Protein AF-A0AA37CY99-F1 (afdb_monomer_lite)

Organism: Aeromonas caviae (NCBI:txid648)

pLDDT: mean 94.55, std 4.0, range [73.75, 98.0]

Radius of gyration: 11.69 Å; chains: 1; bounding box: 27×19×31 Å

Sequence (54 aa):
MEQVTIGIDRGSLPPHSDEQFEEWVRFCVGHQASIECDNPLSDMDMSALVLNIG

Structure (mmCIF, N/CA/C/O backbone):
data_AF-A0AA37CY99-F1
#
_entry.id   AF-A0AA37CY99-F1
#
loop_
_atom_site.group_PDB
_atom_site.id
_atom_site.type_symbol
_atom_site.label_atom_id
_atom_site.label_alt_id
_atom_site.label_comp_id
_atom_site.label_asym_id
_atom_site.label_entity_id
_atom_site.label_seq_id
_atom_site.pdbx_PDB_ins_code
_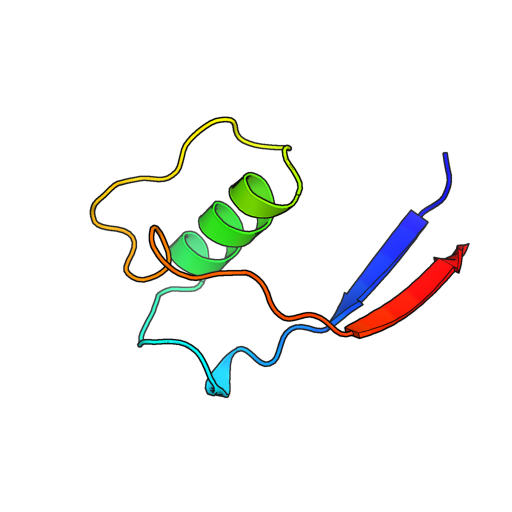atom_site.Cartn_x
_atom_site.Cartn_y
_atom_site.Cartn_z
_atom_site.occupancy
_atom_site.B_iso_or_equiv
_atom_site.auth_seq_id
_atom_site.auth_comp_id
_atom_site.auth_asym_id
_atom_site.auth_atom_id
_atom_site.pdbx_PDB_model_num
ATOM 1 N N . MET A 1 1 ? -17.651 14.069 10.737 1.00 73.75 1 MET A N 1
ATOM 2 C CA . MET A 1 1 ? -16.789 13.217 9.898 1.00 73.75 1 MET A CA 1
ATOM 3 C C . MET A 1 1 ? -15.864 12.518 10.858 1.00 73.75 1 MET A C 1
ATOM 5 O O . MET A 1 1 ? -15.228 13.226 11.627 1.00 73.75 1 MET A O 1
ATOM 9 N N . GLU A 1 2 ? -15.887 11.191 10.881 1.00 84.25 2 GLU A N 1
ATOM 10 C CA . GL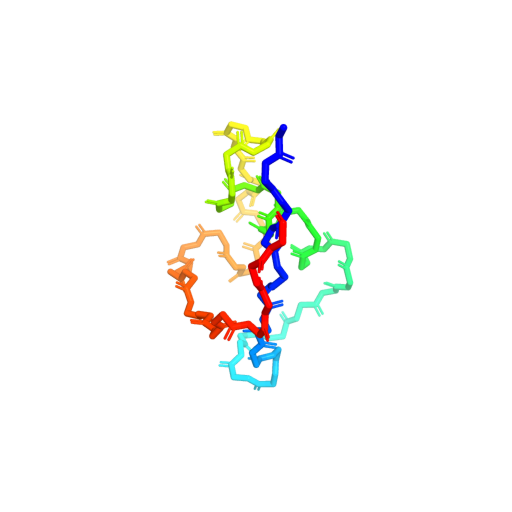U A 1 2 ? -14.942 10.406 11.681 1.00 84.25 2 GLU A CA 1
ATOM 11 C C . GLU A 1 2 ? -13.600 10.356 10.944 1.00 84.25 2 GLU A C 1
ATOM 13 O O . GLU A 1 2 ? -13.569 10.255 9.712 1.00 84.25 2 GLU A O 1
ATOM 18 N N . GLN A 1 3 ? -12.501 10.479 11.681 1.00 89.62 3 GLN A N 1
ATOM 19 C CA . GLN A 1 3 ? -11.147 10.367 11.155 1.00 89.62 3 GLN A CA 1
ATOM 20 C C . GLN A 1 3 ? -10.585 8.995 11.521 1.00 89.62 3 GLN A C 1
ATOM 22 O O . GLN A 1 3 ? -10.493 8.635 12.693 1.00 89.62 3 GLN A O 1
ATOM 27 N N . VAL A 1 4 ? -10.161 8.242 10.508 1.00 92.19 4 VAL A N 1
ATOM 28 C CA . VAL A 1 4 ? -9.494 6.951 10.696 1.00 92.19 4 VAL A CA 1
ATOM 29 C C . VAL A 1 4 ? -8.028 7.093 10.310 1.00 92.19 4 VAL A C 1
ATOM 31 O O . VAL A 1 4 ? -7.711 7.560 9.217 1.00 92.19 4 VAL A O 1
ATOM 34 N N . THR A 1 5 ? -7.136 6.664 11.200 1.00 94.81 5 THR A N 1
ATOM 35 C CA . THR A 1 5 ? -5.701 6.552 10.915 1.00 94.81 5 THR A CA 1
ATOM 36 C C . THR A 1 5 ? -5.363 5.086 10.692 1.00 94.81 5 THR A C 1
ATOM 38 O O . THR A 1 5 ? -5.578 4.264 11.586 1.00 94.81 5 THR A O 1
ATOM 41 N N . ILE A 1 6 ? -4.805 4.762 9.526 1.00 95.19 6 ILE A N 1
ATOM 42 C CA . ILE A 1 6 ? -4.331 3.415 9.189 1.00 95.19 6 ILE A CA 1
ATOM 43 C C . ILE A 1 6 ? -2.804 3.379 9.087 1.00 95.19 6 ILE A C 1
ATOM 45 O O . ILE A 1 6 ? -2.173 4.360 8.698 1.00 95.19 6 ILE A O 1
ATOM 49 N N . GLY A 1 7 ? -2.215 2.243 9.443 1.00 96.31 7 GLY A N 1
ATOM 50 C CA . GLY A 1 7 ? -0.805 1.932 9.238 1.00 96.31 7 GLY A CA 1
ATOM 51 C C . GLY A 1 7 ? -0.649 0.879 8.149 1.00 96.31 7 GLY A C 1
ATOM 52 O O . GLY A 1 7 ? -1.365 -0.122 8.155 1.00 96.31 7 GLY A O 1
ATOM 53 N N . ILE A 1 8 ? 0.294 1.099 7.236 1.00 96.69 8 ILE A N 1
ATOM 54 C CA . ILE A 1 8 ? 0.616 0.189 6.132 1.00 96.69 8 ILE A CA 1
ATOM 55 C C . ILE A 1 8 ? 2.096 -0.177 6.246 1.00 96.69 8 ILE A C 1
ATOM 57 O O . ILE A 1 8 ? 2.942 0.710 6.389 1.00 96.69 8 ILE A O 1
ATOM 61 N N . ASP A 1 9 ? 2.419 -1.471 6.175 1.00 95.19 9 ASP A N 1
ATOM 62 C CA . ASP A 1 9 ? 3.811 -1.923 6.127 1.00 95.19 9 ASP A CA 1
ATOM 63 C C . ASP A 1 9 ? 4.380 -1.746 4.719 1.00 95.19 9 ASP A C 1
ATOM 65 O O . ASP A 1 9 ? 4.312 -2.630 3.861 1.00 95.19 9 ASP A O 1
ATOM 69 N N . ARG A 1 10 ? 4.978 -0.576 4.502 1.00 94.06 10 ARG A N 1
ATOM 70 C CA . ARG A 1 10 ? 5.607 -0.202 3.237 1.00 94.06 10 ARG A CA 1
ATOM 71 C C . ARG A 1 10 ? 6.743 -1.145 2.823 1.00 94.06 10 ARG A C 1
ATOM 73 O O . ARG A 1 10 ? 6.997 -1.286 1.631 1.00 94.06 10 ARG A O 1
ATOM 80 N N . GLY A 1 11 ? 7.417 -1.793 3.775 1.00 94.00 11 GLY A N 1
ATOM 81 C CA . GLY A 1 11 ? 8.535 -2.696 3.491 1.00 94.00 11 GLY A CA 1
ATOM 82 C C . GLY A 1 11 ? 8.112 -4.025 2.861 1.00 94.00 11 GLY A C 1
ATOM 83 O O . GLY A 1 11 ? 8.940 -4.695 2.250 1.00 94.00 11 GLY A O 1
ATOM 84 N N . SER A 1 12 ? 6.834 -4.392 2.988 1.00 94.00 12 SER A N 1
ATOM 85 C CA . SER A 1 12 ? 6.265 -5.611 2.397 1.00 94.00 12 SER A CA 1
ATOM 86 C C . SER A 1 12 ? 5.874 -5.467 0.919 1.00 94.00 12 SER A C 1
ATOM 88 O O . SER A 1 12 ? 5.570 -6.463 0.262 1.00 94.00 12 SER A O 1
ATOM 90 N N . LEU A 1 13 ? 5.883 -4.239 0.392 1.00 96.06 13 LEU A N 1
ATOM 91 C CA . LEU A 1 13 ? 5.440 -3.917 -0.963 1.00 96.06 13 LEU A CA 1
ATOM 92 C C . LEU A 1 13 ? 6.601 -3.969 -1.978 1.00 96.06 13 LEU A C 1
ATOM 94 O O . LEU A 1 13 ? 7.762 -3.787 -1.597 1.00 96.06 13 LEU A O 1
ATOM 98 N N . PRO A 1 14 ? 6.312 -4.169 -3.281 1.00 96.69 14 PRO A N 1
ATOM 99 C CA . PRO A 1 14 ? 7.305 -4.026 -4.350 1.00 96.69 14 PRO A CA 1
ATOM 100 C C . PRO A 1 14 ? 8.034 -2.673 -4.290 1.00 96.69 14 PRO A C 1
ATOM 102 O O . PRO A 1 14 ? 7.441 -1.711 -3.814 1.00 96.69 14 PRO A O 1
ATOM 105 N N . PRO A 1 15 ? 9.279 -2.540 -4.786 1.00 97.50 15 PRO A N 1
ATOM 106 C CA . PRO A 1 15 ? 9.989 -1.258 -4.797 1.00 97.50 15 PRO A CA 1
ATOM 107 C C . PRO A 1 15 ? 9.196 -0.152 -5.508 1.00 97.50 15 PRO A C 1
ATOM 109 O O . PRO A 1 15 ? 8.765 -0.339 -6.642 1.00 97.50 15 PRO A O 1
ATOM 112 N N . HIS A 1 16 ? 9.029 0.996 -4.850 1.00 97.12 16 HIS A N 1
ATOM 113 C CA . HIS A 1 16 ? 8.210 2.113 -5.329 1.00 97.12 16 HIS A CA 1
ATOM 114 C C . HIS A 1 16 ? 8.720 3.454 -4.780 1.00 97.12 16 HIS A C 1
ATOM 116 O O . HIS A 1 16 ? 9.376 3.501 -3.733 1.00 97.12 16 HIS A O 1
ATOM 122 N N . SER A 1 17 ? 8.398 4.553 -5.463 1.00 97.69 17 SER A N 1
ATOM 123 C CA . SER A 1 17 ? 8.667 5.912 -4.977 1.00 97.69 17 SER A CA 1
ATOM 124 C C . SER A 1 17 ? 7.622 6.383 -3.958 1.00 97.69 17 SER A C 1
ATOM 126 O O . SER A 1 17 ? 6.542 5.806 -3.839 1.00 97.69 17 SER A O 1
ATOM 128 N N . ASP A 1 18 ? 7.926 7.453 -3.220 1.00 98.00 18 ASP A N 1
ATOM 129 C CA . ASP A 1 18 ? 6.959 8.081 -2.307 1.00 98.00 18 ASP A CA 1
ATOM 130 C C . ASP A 1 18 ? 5.698 8.546 -3.056 1.00 98.00 18 ASP A C 1
ATOM 132 O O . ASP A 1 18 ? 4.584 8.314 -2.595 1.00 98.00 18 ASP A O 1
ATOM 136 N N . GLU A 1 19 ? 5.867 9.120 -4.250 1.00 97.56 19 GLU A N 1
ATOM 137 C CA . GLU A 1 19 ? 4.764 9.586 -5.100 1.00 97.56 19 GLU A CA 1
ATOM 138 C C . GLU A 1 19 ? 3.861 8.430 -5.549 1.00 97.56 19 GLU A C 1
ATOM 140 O O . GLU A 1 19 ? 2.639 8.520 -5.434 1.00 97.56 19 GLU A O 1
ATOM 145 N N . GLN A 1 20 ? 4.457 7.311 -5.975 1.00 97.69 20 GLN A N 1
ATOM 146 C CA . GLN A 1 20 ? 3.719 6.103 -6.352 1.00 97.69 20 GLN A CA 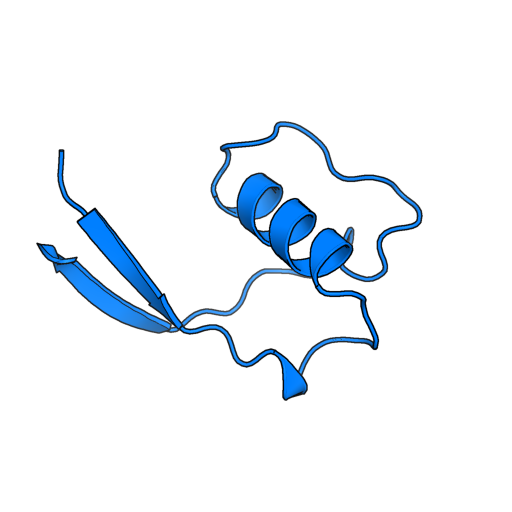1
ATOM 147 C C . GLN A 1 20 ? 2.951 5.513 -5.163 1.00 97.69 20 GLN A C 1
ATOM 149 O O . GLN A 1 20 ? 1.823 5.043 -5.323 1.00 97.69 20 GLN A O 1
ATOM 154 N N . PHE A 1 21 ? 3.531 5.559 -3.960 1.00 97.38 21 PHE A N 1
ATOM 155 C CA . PHE A 1 21 ? 2.847 5.116 -2.747 1.00 97.38 21 PHE A CA 1
ATOM 156 C C . PHE A 1 21 ? 1.645 6.001 -2.414 1.00 97.38 21 PHE A C 1
ATOM 158 O O . PHE A 1 21 ? 0.564 5.487 -2.131 1.00 97.38 21 PHE A O 1
ATOM 165 N N . GLU A 1 22 ? 1.807 7.325 -2.459 1.00 96.69 22 GLU A N 1
ATOM 166 C CA . GLU A 1 22 ? 0.708 8.256 -2.198 1.00 96.69 22 GLU A CA 1
ATOM 167 C C . GLU A 1 22 ? -0.435 8.097 -3.197 1.00 96.69 22 GLU A C 1
ATOM 169 O O . GLU A 1 22 ? -1.604 8.108 -2.804 1.00 96.69 22 GLU A O 1
ATOM 174 N N . GLU A 1 23 ? -0.108 7.949 -4.479 1.00 97.44 23 GLU A N 1
ATOM 175 C CA . GLU A 1 23 ? -1.091 7.718 -5.532 1.00 97.44 23 GLU A CA 1
ATOM 176 C C . GLU A 1 23 ? -1.885 6.432 -5.270 1.00 97.44 23 GLU A C 1
ATOM 178 O O . GLU A 1 23 ? -3.118 6.453 -5.259 1.00 97.44 23 GLU A O 1
ATOM 183 N N . TRP A 1 24 ? -1.185 5.335 -4.967 1.00 97.38 24 TRP A N 1
ATOM 184 C CA . TRP A 1 24 ? -1.805 4.057 -4.633 1.00 97.38 24 TRP A CA 1
ATOM 185 C C . TRP A 1 24 ? -2.712 4.158 -3.402 1.00 97.38 24 TRP A C 1
ATOM 187 O O . TRP A 1 24 ? -3.852 3.697 -3.438 1.00 97.38 24 TRP A O 1
ATOM 197 N N . VAL A 1 25 ? -2.275 4.841 -2.337 1.00 96.38 25 VAL A N 1
ATOM 198 C CA . VAL A 1 25 ? -3.115 5.058 -1.149 1.00 96.38 25 VAL A CA 1
ATOM 199 C C . VAL A 1 25 ? -4.381 5.835 -1.506 1.00 96.38 25 VAL A C 1
ATOM 201 O O . VAL A 1 25 ? -5.471 5.429 -1.102 1.00 96.38 25 VAL A O 1
ATOM 204 N N . ARG A 1 26 ? -4.271 6.925 -2.281 1.00 96.31 26 ARG A N 1
ATOM 205 C CA . ARG A 1 26 ? -5.429 7.728 -2.719 1.00 96.31 26 ARG A CA 1
ATOM 206 C C . ARG A 1 26 ? -6.399 6.906 -3.561 1.00 96.31 26 ARG A C 1
ATOM 208 O O . ARG A 1 26 ? -7.609 7.072 -3.402 1.00 96.31 26 ARG A O 1
ATOM 215 N N . PHE A 1 27 ? -5.883 6.030 -4.419 1.00 96.62 27 PHE A N 1
ATOM 216 C CA . PHE A 1 27 ? -6.6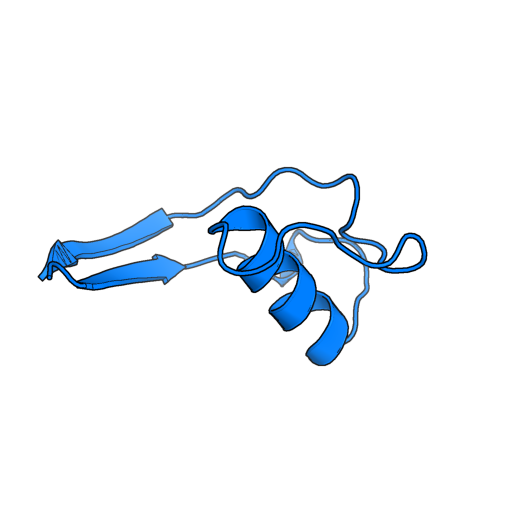88 5.100 -5.199 1.00 96.62 27 PHE A CA 1
ATOM 217 C C . PHE A 1 27 ? -7.445 4.115 -4.296 1.00 96.62 27 PHE A C 1
ATOM 219 O O . PHE A 1 27 ? -8.673 4.056 -4.342 1.00 96.62 27 PHE A O 1
ATOM 226 N N . CYS A 1 28 ? -6.749 3.415 -3.398 1.00 95.50 28 CYS A N 1
ATOM 227 C CA . CYS A 1 28 ? -7.360 2.407 -2.528 1.00 95.50 28 CYS A CA 1
ATOM 228 C C . CYS A 1 28 ? -8.421 2.970 -1.572 1.00 95.50 28 CYS A C 1
ATOM 230 O O . CYS A 1 28 ? -9.413 2.298 -1.299 1.00 95.50 28 CYS A O 1
ATOM 232 N N . VAL A 1 29 ? -8.248 4.197 -1.066 1.00 93.88 29 VAL A N 1
ATOM 233 C CA . VAL A 1 29 ? -9.253 4.844 -0.197 1.00 93.88 29 VAL A CA 1
ATOM 234 C C . VAL A 1 29 ? -10.367 5.549 -0.982 1.00 93.88 29 VAL A C 1
ATOM 236 O O . VAL A 1 29 ? -11.214 6.214 -0.387 1.00 93.88 29 VAL A O 1
ATOM 239 N N . GLY A 1 30 ? -10.375 5.431 -2.314 1.00 93.75 30 GLY A N 1
ATOM 240 C CA . GLY A 1 30 ? -11.405 5.994 -3.189 1.00 93.75 30 GLY A CA 1
ATOM 241 C C . GLY A 1 30 ? -11.334 7.512 -3.375 1.00 93.75 30 GLY A C 1
ATOM 242 O O . GLY A 1 30 ? -12.284 8.112 -3.873 1.00 93.75 30 GLY A O 1
ATOM 243 N N . HIS A 1 31 ? -10.225 8.152 -2.994 1.00 93.00 31 HIS A N 1
ATOM 244 C CA . HIS A 1 31 ? -9.985 9.576 -3.256 1.00 93.00 31 HIS A CA 1
ATOM 245 C C . HIS A 1 31 ? -9.551 9.831 -4.711 1.00 93.00 31 HIS A C 1
ATOM 247 O O . HIS A 1 31 ? -9.692 10.941 -5.222 1.00 93.00 31 HIS A O 1
ATOM 253 N N . GLN A 1 32 ? -9.043 8.800 -5.389 1.00 92.69 32 GLN A N 1
ATOM 254 C CA . GLN A 1 32 ? -8.697 8.812 -6.806 1.00 92.69 32 GLN A CA 1
ATOM 255 C C . GLN A 1 32 ? -9.363 7.620 -7.504 1.00 92.69 32 GLN A C 1
ATOM 257 O O . GLN A 1 32 ? -9.367 6.514 -6.976 1.00 92.69 32 GLN A O 1
ATOM 262 N N . ALA A 1 33 ? -9.953 7.842 -8.681 1.00 93.00 33 ALA A N 1
ATOM 263 C CA . ALA A 1 33 ? -10.737 6.815 -9.381 1.00 93.00 33 ALA A CA 1
ATOM 264 C C . ALA A 1 33 ? -9.885 5.796 -10.159 1.00 93.00 33 ALA A C 1
ATOM 266 O O . ALA A 1 33 ? -10.379 4.734 -10.531 1.00 93.00 33 ALA A O 1
ATOM 267 N N . SER A 1 34 ? -8.626 6.127 -10.434 1.00 95.00 34 SER A N 1
ATOM 268 C CA . SER A 1 34 ? -7.687 5.296 -11.184 1.00 95.00 34 SER A CA 1
ATOM 269 C C . SER A 1 34 ? -6.280 5.461 -10.629 1.00 95.00 34 SER A C 1
ATOM 271 O O . SER A 1 34 ? -6.011 6.419 -9.910 1.00 95.00 34 SER A O 1
ATOM 273 N N . ILE A 1 35 ? -5.385 4.566 -11.014 1.00 96.62 35 ILE A N 1
ATOM 274 C CA . ILE A 1 35 ? -3.953 4.635 -10.737 1.00 96.62 35 ILE A CA 1
ATOM 275 C C . ILE A 1 35 ? -3.197 4.463 -12.057 1.00 96.62 35 ILE A C 1
ATOM 277 O O . ILE A 1 35 ? -3.695 3.784 -12.963 1.00 96.62 35 ILE A O 1
ATOM 281 N N . GLU A 1 36 ? -2.042 5.106 -12.202 1.00 94.94 36 GLU A N 1
ATOM 282 C CA . GLU A 1 36 ? -1.191 4.924 -13.376 1.00 94.94 36 GLU A CA 1
ATOM 283 C C . GLU A 1 36 ? -0.742 3.459 -13.518 1.00 94.94 36 GLU A C 1
ATOM 285 O O . GLU A 1 36 ? -0.403 2.780 -12.549 1.00 94.94 36 GLU A O 1
ATOM 290 N N . CYS A 1 37 ? -0.772 2.938 -14.748 1.00 92.75 37 CYS A N 1
ATOM 291 C CA . CYS A 1 37 ? -0.491 1.522 -15.010 1.00 92.75 37 CYS A CA 1
ATOM 292 C C . CYS A 1 37 ? 0.991 1.150 -14.837 1.00 92.75 37 CYS A C 1
ATOM 294 O O . CYS A 1 37 ? 1.318 -0.030 -14.769 1.00 92.75 37 CYS A O 1
ATOM 296 N N . ASP A 1 38 ? 1.893 2.130 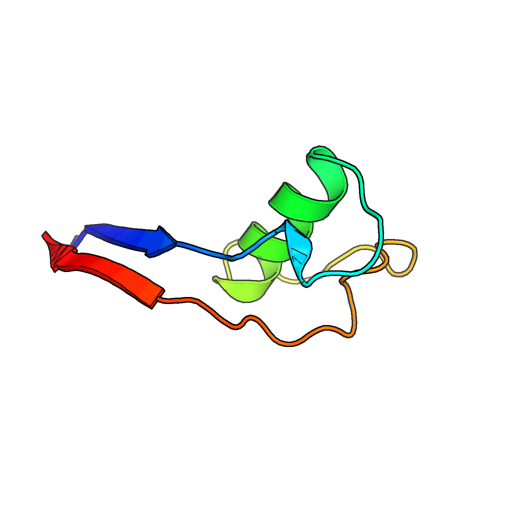-14.821 1.00 95.44 38 ASP A N 1
ATOM 297 C CA . ASP A 1 38 ? 3.317 1.942 -14.538 1.00 95.44 38 ASP A CA 1
ATOM 298 C C . ASP A 1 38 ? 3.641 2.051 -13.039 1.00 95.44 38 ASP A C 1
ATOM 300 O O . ASP A 1 38 ? 4.770 1.765 -12.629 1.00 95.44 38 ASP A O 1
ATOM 304 N N . ASN A 1 39 ? 2.654 2.396 -12.205 1.00 96.75 39 ASN A N 1
ATOM 305 C CA . ASN A 1 39 ? 2.781 2.306 -10.765 1.00 96.75 39 ASN A CA 1
ATOM 306 C C . ASN A 1 39 ? 2.870 0.818 -10.369 1.00 96.75 39 ASN A C 1
ATOM 308 O O . ASN A 1 39 ? 1.925 0.058 -10.610 1.00 96.75 39 ASN A O 1
ATOM 312 N N . PRO A 1 40 ? 3.972 0.374 -9.733 1.00 97.12 40 PRO A N 1
ATOM 313 C CA . PRO A 1 40 ? 4.190 -1.035 -9.398 1.00 97.12 40 PRO A CA 1
ATOM 314 C C . PRO A 1 40 ? 3.202 -1.571 -8.351 1.00 97.12 40 PRO A C 1
ATOM 316 O O . PRO A 1 40 ? 3.179 -2.773 -8.094 1.00 97.12 40 PRO A O 1
ATOM 319 N N . LEU A 1 41 ? 2.409 -0.693 -7.730 1.00 97.25 41 LEU A N 1
ATOM 320 C CA . LEU A 1 41 ? 1.386 -1.041 -6.750 1.00 97.25 41 LEU A CA 1
ATOM 321 C C . LEU A 1 41 ? -0.024 -1.136 -7.362 1.00 97.25 41 LEU A C 1
ATOM 323 O O . LEU A 1 41 ? -0.961 -1.477 -6.648 1.00 97.25 41 LEU A O 1
ATOM 327 N N . SER A 1 42 ? -0.199 -0.851 -8.657 1.00 95.56 42 SER A N 1
ATOM 328 C CA . SER A 1 42 ? -1.516 -0.776 -9.319 1.00 95.56 42 SER A CA 1
ATOM 329 C C . SER A 1 42 ? -2.356 -2.053 -9.229 1.00 95.56 42 SER A C 1
ATOM 331 O O . SER A 1 42 ? -3.572 -1.961 -9.072 1.00 95.56 42 SER A O 1
ATOM 333 N N . ASP A 1 43 ? -1.710 -3.219 -9.237 1.00 94.25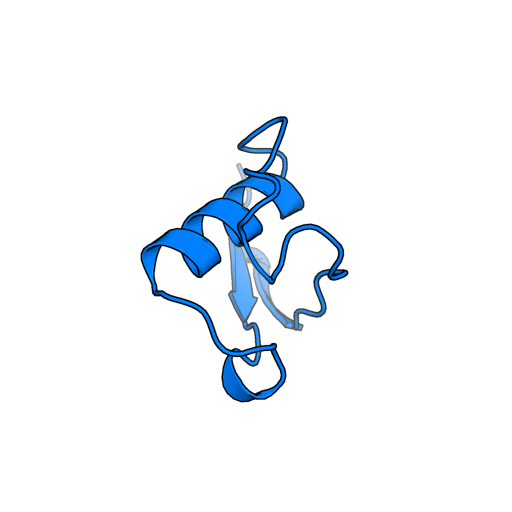 43 ASP A N 1
ATOM 334 C CA . ASP A 1 43 ? -2.355 -4.533 -9.100 1.00 94.25 43 ASP A CA 1
ATOM 335 C C . ASP A 1 43 ? -2.305 -5.094 -7.662 1.00 94.25 43 ASP A C 1
ATOM 337 O O . ASP A 1 43 ? -2.672 -6.247 -7.425 1.00 94.25 43 ASP A O 1
ATOM 341 N N . MET A 1 44 ? -1.819 -4.316 -6.687 1.00 95.12 44 MET A N 1
ATOM 342 C CA . MET A 1 44 ? -1.666 -4.762 -5.299 1.00 95.12 44 MET A CA 1
ATOM 343 C C . MET A 1 44 ? -2.890 -4.411 -4.450 1.00 95.12 44 MET A C 1
ATOM 345 O O . MET A 1 44 ? -3.311 -3.254 -4.387 1.00 95.12 44 MET A O 1
ATOM 349 N N . ASP A 1 45 ? -3.384 -5.393 -3.694 1.00 94.06 45 ASP A N 1
ATOM 350 C CA . ASP A 1 45 ? -4.394 -5.171 -2.658 1.00 94.06 45 ASP A CA 1
ATOM 351 C C . ASP A 1 45 ? -3.806 -4.442 -1.439 1.00 94.06 45 ASP A C 1
ATOM 353 O O . ASP A 1 45 ? -2.703 -4.744 -0.968 1.00 94.06 45 ASP A O 1
ATOM 357 N N . MET A 1 46 ? -4.571 -3.513 -0.859 1.00 94.31 46 MET A N 1
ATOM 358 C CA . MET A 1 46 ? -4.170 -2.830 0.370 1.00 94.31 46 MET A CA 1
ATOM 359 C C . MET A 1 46 ? -4.386 -3.718 1.597 1.00 94.31 46 MET A C 1
ATOM 361 O O . MET A 1 46 ? -5.513 -4.045 1.965 1.00 94.31 46 MET A O 1
ATOM 365 N N . SER A 1 47 ? -3.291 -4.021 2.292 1.00 94.56 47 SER A N 1
ATOM 366 C CA . SER A 1 47 ? -3.310 -4.560 3.654 1.00 94.56 47 SER A CA 1
ATOM 367 C C . SER A 1 47 ? -2.903 -3.470 4.642 1.00 94.56 47 SER A C 1
ATOM 369 O O . SER A 1 47 ? -1.804 -2.923 4.552 1.00 94.56 47 SER A O 1
ATOM 371 N N . ALA A 1 48 ? -3.785 -3.148 5.588 1.00 95.25 48 ALA A N 1
ATOM 372 C CA . ALA A 1 48 ? -3.562 -2.089 6.566 1.00 95.25 48 ALA A CA 1
ATOM 373 C C . ALA A 1 48 ? -4.107 -2.467 7.949 1.00 95.25 48 ALA A C 1
ATOM 375 O O . ALA A 1 48 ? -5.029 -3.275 8.076 1.00 95.25 48 ALA A O 1
ATOM 376 N N . LEU A 1 49 ? -3.554 -1.846 8.989 1.00 96.56 49 LEU A N 1
ATOM 377 C CA . LEU A 1 49 ? -4.043 -1.938 10.363 1.00 96.56 49 LEU A CA 1
ATOM 378 C C . LEU A 1 49 ? -4.672 -0.610 10.776 1.00 96.56 49 LEU A C 1
ATOM 380 O O . LEU A 1 49 ? -4.098 0.450 10.535 1.00 96.56 49 LEU A O 1
ATOM 384 N N . VAL A 1 50 ? -5.824 -0.657 11.443 1.00 95.44 50 VAL A N 1
ATOM 385 C CA . VAL A 1 50 ? -6.418 0.539 12.053 1.00 95.44 50 VAL A CA 1
ATOM 386 C C . VAL A 1 50 ? -5.623 0.895 13.305 1.00 95.44 50 VAL A C 1
ATOM 388 O O . VAL A 1 50 ? -5.510 0.087 14.225 1.00 95.44 50 VAL A O 1
ATOM 391 N N . LEU A 1 51 ? -5.074 2.107 13.334 1.00 96.38 51 LEU A N 1
ATOM 392 C CA . LEU A 1 51 ? -4.310 2.633 14.465 1.00 96.38 51 LEU A CA 1
ATOM 393 C C . LEU A 1 51 ? -5.169 3.524 15.369 1.00 96.38 51 LEU A C 1
ATOM 395 O O . LEU A 1 51 ? -4.959 3.540 16.578 1.00 96.38 51 LEU A O 1
ATOM 399 N N . ASN A 1 52 ? -6.126 4.264 14.797 1.00 94.94 52 ASN A N 1
ATOM 400 C CA . ASN A 1 52 ? -7.039 5.130 15.544 1.00 94.94 52 ASN A CA 1
ATOM 401 C C . ASN A 1 52 ? -8.366 5.344 14.794 1.00 94.94 52 ASN A C 1
ATOM 403 O O . ASN A 1 52 ? -8.364 5.409 13.564 1.00 94.94 52 ASN A O 1
ATOM 407 N N . ILE A 1 53 ? -9.462 5.509 15.540 1.00 91.62 53 ILE A N 1
ATOM 408 C CA . ILE A 1 53 ? -10.784 5.938 15.053 1.00 91.62 53 ILE A CA 1
ATOM 409 C C . ILE A 1 53 ? -11.243 7.070 15.979 1.00 91.62 53 ILE A C 1
ATOM 411 O O . ILE A 1 53 ? -11.323 6.857 17.191 1.00 91.62 53 ILE A O 1
ATOM 415 N N . GLY A 1 54 ? -11.502 8.258 15.430 1.00 83.38 54 GLY A N 1
ATOM 416 C CA . GLY A 1 54 ? -11.878 9.457 16.191 1.00 83.38 54 GLY A CA 1
ATOM 417 C C . GLY A 1 54 ? -12.974 10.285 15.547 1.00 83.38 54 GLY A C 1
ATOM 418 O O . GLY A 1 54 ? -13.236 10.099 14.338 1.00 83.38 54 GLY A O 1
#

Foldseek 3Di:
DKDWDKDADPVVADDFDPVLVVQLVCCLVVVDVAHDPPSSCRPPDGDIDTPDID

Secondary structure (DSSP, 8-state):
---EEEE--GGGSPS--HHHHHHHHHHHTTSSS---TTSTTTTPPP--EEEEE-